Protein AF-A0A2V1DLJ5-F1 (afdb_monomer)

Nearest PDB structures (foldseek):
  7rut-assembly1_D  TM=4.678E-01  e=4.940E+00  Homo sapiens

Solvent-accessible surface area (backbone atoms only — not comparable to full-atom values): 3961 Å² total; per-residue (Å²): 131,88,73,71,91,67,77,81,32,74,46,74,80,46,88,70,36,97,80,21,48,25,41,56,10,42,23,52,11,49,55,49,20,52,58,36,42,68,52,26,50,57,42,13,54,73,77,35,46,56,89,35,74,64,7,48,48,41,60,45,44,25,59,57,50,16,51,51,47,24,64,72,36,51,60

pLDDT: mean 83.33, std 11.79, range [37.31, 94.5]

Foldseek 3Di:
DPDDPQDFDKQAQQPLDPRRIDGPLLSVLVVQLVVLQVVLVVCLVPVVNCPDPVSVVSNCVSNVSSVVSSSVDSD

Structure (mmCIF, N/CA/C/O backbone):
data_AF-A0A2V1DLJ5-F1
#
_entry.id   AF-A0A2V1DLJ5-F1
#
loop_
_atom_site.group_PDB
_atom_site.id
_atom_site.type_symbol
_atom_site.label_atom_id
_atom_site.label_alt_id
_atom_site.label_comp_id
_atom_site.label_asym_id
_atom_site.label_entity_id
_atom_site.label_seq_id
_atom_site.pdbx_PDB_ins_code
_atom_site.Cartn_x
_atom_site.Cartn_y
_atom_site.Cartn_z
_atom_site.occupancy
_atom_site.B_iso_or_equiv
_atom_site.auth_seq_id
_atom_site.auth_comp_id
_atom_site.auth_asym_id
_atom_site.auth_atom_id
_atom_site.pdbx_PDB_model_num
ATOM 1 N N . MET A 1 1 ? 0.028 -22.230 17.003 1.00 37.31 1 MET A N 1
ATOM 2 C CA . MET A 1 1 ? -0.914 -21.422 16.207 1.00 37.31 1 MET A CA 1
ATOM 3 C C . MET A 1 1 ? -0.066 -20.736 15.169 1.00 37.31 1 MET A C 1
ATOM 5 O O . MET A 1 1 ? 0.671 -19.818 15.497 1.00 37.31 1 MET A O 1
ATOM 9 N N . ASP A 1 2 ? -0.045 -21.324 13.986 1.00 41.78 2 ASP A N 1
ATOM 10 C CA . ASP A 1 2 ? 0.792 -20.958 12.855 1.00 41.78 2 ASP A CA 1
ATOM 11 C C . ASP A 1 2 ? 0.402 -19.561 12.359 1.00 41.78 2 ASP A C 1
ATOM 13 O O . ASP A 1 2 ? -0.557 -19.382 11.610 1.00 41.78 2 ASP A O 1
ATOM 17 N N . CYS A 1 3 ? 1.100 -18.544 12.867 1.00 49.78 3 CYS A N 1
ATOM 18 C CA . CYS A 1 3 ? 0.879 -17.154 12.501 1.00 49.78 3 CYS A CA 1
ATOM 19 C C . CYS A 1 3 ? 1.367 -16.945 11.069 1.00 49.78 3 CYS A C 1
ATOM 21 O O . CYS A 1 3 ? 2.568 -16.830 10.822 1.00 49.78 3 CYS A O 1
ATOM 23 N N . ILE A 1 4 ? 0.434 -16.882 10.121 1.00 52.88 4 ILE A N 1
ATOM 24 C CA . ILE A 1 4 ? 0.697 -16.313 8.801 1.00 52.88 4 ILE A CA 1
ATOM 25 C C . ILE A 1 4 ? 1.363 -14.942 9.040 1.00 52.88 4 ILE A C 1
ATOM 27 O O . ILE A 1 4 ? 0.803 -14.151 9.804 1.00 52.88 4 ILE A O 1
ATOM 31 N N . PRO A 1 5 ? 2.522 -14.626 8.432 1.00 56.56 5 PRO A N 1
ATOM 32 C CA . PRO A 1 5 ? 3.199 -13.340 8.599 1.00 56.56 5 PRO A CA 1
ATOM 33 C C . PRO A 1 5 ? 2.468 -12.236 7.818 1.00 56.56 5 PRO A C 1
ATOM 35 O O . PRO A 1 5 ? 3.073 -11.498 7.045 1.00 56.56 5 PRO A O 1
ATOM 38 N N . ILE A 1 6 ? 1.144 -12.144 7.969 1.00 60.56 6 ILE A N 1
ATOM 39 C CA . ILE A 1 6 ? 0.374 -11.009 7.481 1.00 60.56 6 ILE A CA 1
ATOM 40 C C . ILE A 1 6 ? 0.664 -9.861 8.452 1.00 60.56 6 ILE A C 1
ATOM 42 O O . ILE A 1 6 ? 0.382 -9.990 9.645 1.00 60.56 6 ILE A O 1
ATOM 46 N N . PRO A 1 7 ? 1.239 -8.749 7.978 1.00 67.38 7 PRO A N 1
ATOM 47 C CA . PRO A 1 7 ? 1.446 -7.576 8.808 1.00 67.38 7 PRO A CA 1
ATOM 48 C C . PRO A 1 7 ? 0.082 -7.036 9.236 1.00 67.38 7 PRO A C 1
ATOM 50 O O . PRO A 1 7 ? -0.691 -6.559 8.410 1.00 67.38 7 PRO A O 1
ATOM 53 N N . ILE A 1 8 ? -0.220 -7.150 10.529 1.00 81.25 8 ILE A N 1
ATOM 54 C CA . ILE A 1 8 ? -1.420 -6.573 11.135 1.00 81.25 8 ILE A CA 1
ATOM 55 C C . ILE A 1 8 ? -1.088 -5.126 11.486 1.00 81.25 8 ILE A C 1
ATOM 57 O O . ILE A 1 8 ? -0.228 -4.861 12.328 1.00 81.25 8 ILE A O 1
ATOM 61 N N . CYS A 1 9 ? -1.757 -4.186 10.830 1.00 85.31 9 CYS A N 1
ATOM 62 C CA . CYS A 1 9 ? -1.587 -2.765 11.092 1.00 85.31 9 CYS A CA 1
ATOM 63 C C . CYS A 1 9 ? -2.647 -2.298 12.090 1.00 85.31 9 CYS A C 1
ATOM 65 O O . CYS A 1 9 ? -3.828 -2.605 11.943 1.00 85.31 9 CYS A O 1
ATOM 67 N N . PHE A 1 10 ? -2.223 -1.525 13.088 1.00 86.44 10 PHE A N 1
ATOM 68 C CA . PHE A 1 10 ? -3.095 -0.990 14.129 1.00 86.44 10 PHE A CA 1
ATOM 69 C C . PHE A 1 10 ? -2.996 0.534 14.149 1.00 86.44 10 PHE A C 1
ATOM 71 O O . PHE A 1 10 ? -1.921 1.089 14.376 1.00 86.44 10 PHE A O 1
ATOM 78 N N . GLN A 1 11 ? -4.114 1.217 13.918 1.00 83.19 11 GLN A N 1
ATOM 79 C CA . GLN A 1 11 ? -4.205 2.672 13.976 1.00 83.19 11 GLN A CA 1
ATOM 80 C C . GLN A 1 11 ? -4.975 3.084 15.232 1.00 83.19 11 GLN A C 1
ATOM 82 O O . GLN A 1 11 ? -6.189 2.906 15.314 1.00 83.19 11 GLN A O 1
ATOM 87 N N . CYS A 1 12 ? -4.257 3.637 16.209 1.00 85.12 12 CYS A N 1
ATOM 88 C CA . CYS A 1 12 ? -4.822 4.162 17.452 1.00 85.12 12 CYS A CA 1
ATOM 89 C C . CYS A 1 12 ? -5.065 5.677 17.348 1.00 85.12 12 CYS A C 1
ATOM 91 O O . CYS A 1 12 ? -4.351 6.374 16.626 1.00 85.12 12 CYS A O 1
ATOM 93 N N . GLY A 1 13 ? -6.057 6.188 18.079 1.00 81.31 13 GLY A N 1
ATOM 94 C CA . GLY A 1 13 ? -6.375 7.615 18.153 1.00 81.31 13 GLY A CA 1
ATO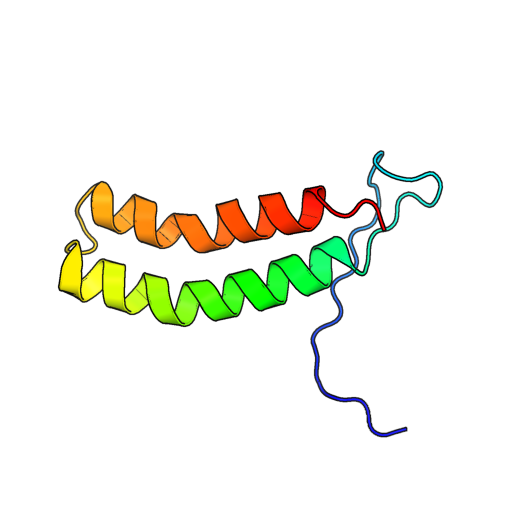M 95 C C . GLY A 1 13 ? -7.283 8.124 17.034 1.00 81.31 13 GLY A C 1
ATOM 96 O O . GLY A 1 13 ? -7.301 9.320 16.769 1.00 81.31 13 GLY A O 1
ATOM 97 N N . THR A 1 14 ? -8.035 7.246 16.366 1.00 82.75 14 THR A N 1
ATOM 98 C CA . THR A 1 14 ? -9.024 7.680 15.367 1.00 82.75 14 THR A CA 1
ATOM 99 C C . THR A 1 14 ? -10.318 8.183 16.028 1.00 82.75 14 THR A C 1
ATOM 101 O O . THR A 1 14 ? -10.687 7.719 17.103 1.00 82.75 14 THR A O 1
ATOM 104 N N . ASP A 1 15 ? -11.046 9.090 15.375 1.00 86.31 15 ASP A N 1
ATOM 105 C CA . ASP A 1 15 ? -12.403 9.521 15.769 1.00 86.31 15 ASP A CA 1
ATOM 106 C C . ASP A 1 15 ? -13.514 8.778 15.004 1.00 86.31 15 ASP A C 1
ATOM 108 O O . ASP A 1 15 ? -14.694 9.084 15.137 1.00 86.31 15 ASP A O 1
ATOM 112 N N . GLN A 1 16 ? -13.145 7.808 14.166 1.00 80.81 16 GLN A N 1
ATOM 113 C CA . GLN A 1 16 ? -14.069 7.128 13.251 1.00 80.81 16 GLN A CA 1
ATOM 114 C C . GLN A 1 16 ? -14.884 6.009 13.922 1.00 80.81 16 GLN A C 1
ATOM 116 O O . GLN A 1 16 ? -15.836 5.506 13.330 1.00 80.81 16 GLN A O 1
ATOM 121 N N . ASN A 1 17 ? -14.512 5.591 15.136 1.00 80.44 17 ASN A N 1
ATOM 122 C CA . ASN A 1 17 ? -15.227 4.584 15.919 1.00 80.44 17 ASN A CA 1
ATOM 123 C C . ASN A 1 17 ? -15.074 4.851 17.430 1.00 80.44 17 ASN A C 1
ATOM 125 O O . ASN A 1 17 ? -14.074 5.445 17.843 1.00 80.44 17 ASN A O 1
ATOM 129 N N . PRO A 1 18 ? -16.020 4.396 18.274 1.00 83.62 18 PRO A N 1
ATOM 130 C CA . PRO A 1 18 ? -15.986 4.643 19.720 1.00 83.62 18 PRO A CA 1
ATOM 131 C C . PRO A 1 18 ? -14.776 4.020 20.433 1.00 83.62 18 PRO A C 1
ATOM 133 O O . PRO A 1 18 ? -14.364 4.520 21.476 1.00 83.62 18 PRO A O 1
ATOM 136 N N . CYS A 1 19 ? -14.177 2.964 19.877 1.00 83.88 19 CYS A N 1
ATOM 137 C CA . CYS A 1 19 ? -12.973 2.329 20.417 1.00 83.88 19 CYS A CA 1
ATOM 138 C C . CYS A 1 19 ? -11.683 3.098 20.079 1.00 83.88 19 CYS A C 1
ATOM 140 O O . CYS A 1 19 ? -10.620 2.753 20.591 1.00 83.88 19 CYS A O 1
ATOM 142 N N . ARG A 1 20 ? -11.753 4.118 19.212 1.00 83.19 20 ARG A N 1
ATOM 143 C CA . ARG A 1 20 ? -10.625 4.909 18.691 1.00 83.19 20 ARG A CA 1
ATOM 144 C C . ARG A 1 20 ? -9.476 4.092 18.103 1.00 83.19 20 ARG A C 1
ATOM 146 O O . ARG A 1 20 ? -8.358 4.589 17.969 1.00 83.19 20 ARG A O 1
ATOM 153 N N . CYS A 1 21 ? -9.756 2.852 17.730 1.00 85.50 21 CYS A N 1
ATOM 154 C CA . CYS A 1 21 ? -8.780 1.890 17.246 1.00 85.50 21 CYS A CA 1
ATOM 155 C C . CYS A 1 21 ? -9.286 1.282 15.945 1.00 85.50 21 CYS A C 1
ATOM 157 O O . CYS A 1 21 ? -10.452 0.902 15.870 1.00 85.50 21 CYS A O 1
ATOM 159 N N . LYS A 1 22 ? -8.422 1.189 14.934 1.00 85.25 22 LYS A N 1
ATOM 160 C CA . LYS A 1 22 ? -8.701 0.468 13.692 1.00 85.25 22 LYS A CA 1
ATOM 161 C C . LYS A 1 22 ? -7.651 -0.592 13.457 1.00 85.25 22 LYS A C 1
ATOM 163 O O . LYS A 1 22 ? -6.460 -0.324 13.620 1.00 85.25 22 LYS A O 1
ATOM 168 N N . VAL A 1 23 ? -8.085 -1.760 13.014 1.00 87.00 23 VAL A N 1
ATOM 169 C CA . VAL A 1 23 ? -7.194 -2.866 12.653 1.00 87.00 23 VAL A CA 1
ATOM 170 C C . VAL A 1 23 ? -7.452 -3.316 11.228 1.00 87.00 23 VAL A C 1
ATOM 172 O O . VAL A 1 23 ? -6.511 -3.526 10.464 1.00 87.00 23 VAL A O 1
ATOM 175 N N . VAL A 1 24 ? -8.721 -3.415 10.832 1.00 87.31 24 VAL A N 1
ATOM 176 C CA . VAL A 1 24 ? -9.096 -3.969 9.528 1.00 87.31 24 VAL A CA 1
ATOM 177 C C . VAL A 1 24 ? -8.782 -2.977 8.417 1.00 87.31 24 VAL A C 1
ATOM 179 O O . VAL A 1 24 ? -8.099 -3.341 7.458 1.00 87.31 24 VAL A O 1
ATOM 182 N N . GLY A 1 25 ? -9.210 -1.719 8.566 1.00 89.12 25 GLY A N 1
ATOM 183 C CA . GLY A 1 25 ? -8.912 -0.658 7.598 1.00 89.12 25 GLY A CA 1
ATOM 184 C C . GLY A 1 25 ? -7.408 -0.506 7.324 1.00 89.12 25 GLY A C 1
ATOM 185 O O . GLY A 1 25 ? -6.992 -0.644 6.170 1.00 89.12 25 GLY A O 1
ATOM 186 N N . PRO A 1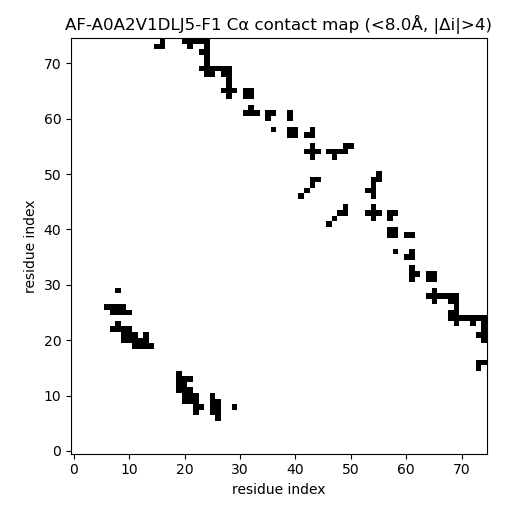 26 ? -6.570 -0.300 8.356 1.00 89.56 26 PRO A N 1
ATOM 187 C CA . PRO A 1 26 ? -5.129 -0.135 8.189 1.00 89.56 26 PRO A CA 1
ATOM 188 C C . PRO A 1 26 ? -4.446 -1.363 7.589 1.00 89.56 26 PRO A C 1
ATOM 190 O O . PRO A 1 26 ? -3.578 -1.220 6.730 1.00 89.56 26 PRO A O 1
ATOM 193 N N . THR A 1 27 ? -4.841 -2.568 8.010 1.00 90.75 27 THR A N 1
ATOM 194 C CA . THR A 1 27 ? -4.245 -3.815 7.506 1.00 90.75 27 THR A CA 1
ATOM 195 C C . THR A 1 27 ? -4.546 -3.998 6.021 1.00 90.75 27 THR A C 1
ATOM 197 O O . THR A 1 27 ? -3.643 -4.268 5.229 1.00 90.75 27 THR A O 1
ATOM 200 N N . LEU A 1 28 ? -5.800 -3.786 5.611 1.00 89.75 28 LEU A N 1
ATOM 201 C CA . LEU A 1 28 ? -6.186 -3.896 4.206 1.00 89.75 28 LEU A CA 1
ATOM 202 C C . LEU A 1 28 ? -5.556 -2.785 3.356 1.00 89.75 28 LEU A C 1
ATOM 204 O O . LEU A 1 28 ? -5.051 -3.058 2.266 1.00 89.75 28 LEU A O 1
ATOM 208 N N . GLY A 1 29 ? -5.525 -1.553 3.873 1.00 90.19 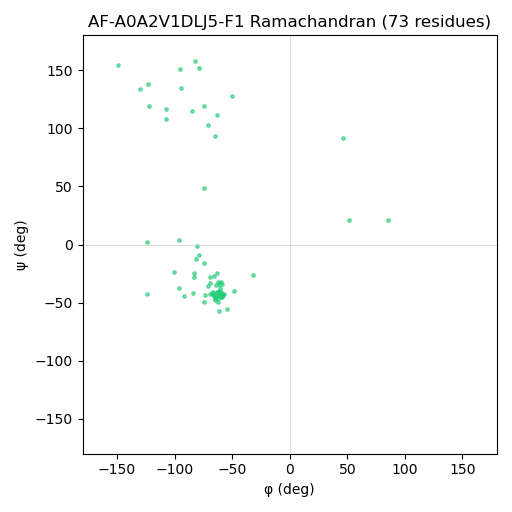29 GLY A N 1
ATOM 209 C CA . GLY A 1 29 ? -4.853 -0.423 3.234 1.00 90.19 29 GLY A CA 1
ATOM 210 C C . GLY A 1 29 ? -3.372 -0.706 2.980 1.00 90.19 29 GLY A C 1
ATOM 211 O O . GLY A 1 29 ? -2.882 -0.455 1.881 1.00 90.19 29 GLY A O 1
ATOM 212 N N . PHE A 1 30 ? -2.672 -1.310 3.943 1.00 90.12 30 PHE A N 1
ATOM 213 C CA . PHE A 1 30 ? -1.269 -1.696 3.799 1.00 90.12 30 PHE A CA 1
ATOM 214 C C . PHE A 1 30 ? -1.056 -2.779 2.732 1.00 90.12 30 PHE A C 1
ATOM 216 O O . PHE A 1 30 ? -0.206 -2.620 1.855 1.00 90.12 30 PHE A O 1
ATOM 223 N N . VAL A 1 31 ? -1.860 -3.847 2.752 1.00 91.44 31 VAL A N 1
ATOM 224 C CA . VAL A 1 31 ? -1.773 -4.936 1.761 1.00 91.44 31 VAL A CA 1
ATOM 225 C C . VAL A 1 31 ? -2.005 -4.411 0.343 1.00 91.44 31 VAL A C 1
ATOM 227 O O . VAL A 1 31 ? -1.244 -4.733 -0.571 1.00 91.44 31 VAL A O 1
ATOM 230 N N . ILE A 1 32 ? -3.014 -3.556 0.157 1.00 91.31 32 ILE A N 1
ATOM 231 C CA . ILE A 1 32 ? -3.309 -2.939 -1.142 1.00 91.31 32 ILE A CA 1
ATOM 232 C C . ILE A 1 32 ? -2.187 -1.992 -1.564 1.00 91.31 32 ILE A C 1
ATOM 234 O O . ILE A 1 32 ? -1.788 -2.018 -2.725 1.00 91.31 32 ILE A O 1
ATOM 238 N N . THR A 1 33 ? -1.629 -1.213 -0.636 1.00 92.31 33 THR A N 1
ATOM 239 C CA . THR A 1 33 ? -0.498 -0.319 -0.925 1.00 92.31 33 THR A CA 1
ATOM 240 C C . THR A 1 33 ? 0.703 -1.105 -1.446 1.00 92.31 33 THR A C 1
ATOM 242 O O . THR A 1 33 ? 1.283 -0.715 -2.456 1.00 92.31 33 THR A O 1
ATOM 245 N N . ILE A 1 34 ? 1.052 -2.240 -0.825 1.00 91.94 34 ILE A N 1
ATOM 246 C CA . ILE A 1 34 ? 2.133 -3.112 -1.318 1.00 91.94 34 ILE A CA 1
ATOM 247 C C . ILE A 1 34 ? 1.801 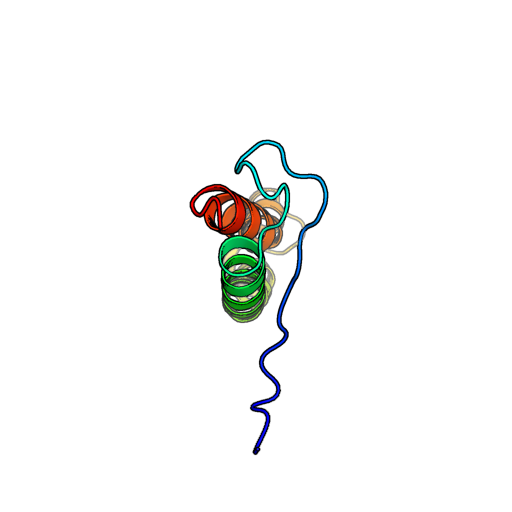-3.656 -2.708 1.00 91.94 34 ILE A C 1
ATOM 249 O O . ILE A 1 34 ? 2.626 -3.556 -3.616 1.00 91.94 34 ILE A O 1
ATOM 253 N N . GLY A 1 35 ? 0.600 -4.211 -2.891 1.00 91.94 35 GLY A N 1
ATOM 254 C CA . GLY A 1 35 ? 0.185 -4.773 -4.177 1.00 91.94 35 GLY A CA 1
ATOM 255 C C . GLY A 1 35 ? 0.237 -3.737 -5.302 1.00 91.94 35 GLY A C 1
ATOM 256 O O . GLY A 1 35 ? 0.770 -4.001 -6.379 1.00 91.94 35 GLY A O 1
ATOM 257 N N . MET A 1 36 ? -0.239 -2.523 -5.030 1.00 91.38 36 MET A N 1
ATOM 258 C CA . MET A 1 36 ? -0.182 -1.418 -5.979 1.00 91.38 36 MET A CA 1
ATOM 259 C C . MET A 1 36 ? 1.235 -0.899 -6.184 1.00 91.38 36 MET A C 1
ATOM 261 O O . MET A 1 36 ? 1.555 -0.548 -7.310 1.00 91.38 36 MET A O 1
ATOM 265 N N . ALA A 1 37 ? 2.099 -0.875 -5.168 1.00 91.94 37 ALA A N 1
ATOM 266 C CA . ALA A 1 37 ? 3.491 -0.457 -5.323 1.00 91.94 37 ALA A CA 1
ATOM 267 C C . ALA A 1 37 ? 4.258 -1.372 -6.293 1.00 91.94 37 ALA A C 1
ATOM 269 O O . ALA A 1 37 ? 4.994 -0.868 -7.142 1.00 91.94 37 ALA A O 1
ATOM 270 N N . ILE A 1 38 ? 4.022 -2.691 -6.240 1.00 93.38 38 ILE A N 1
ATOM 271 C CA . ILE A 1 38 ? 4.624 -3.673 -7.163 1.00 93.38 38 ILE A CA 1
ATOM 272 C C . ILE A 1 38 ? 4.262 -3.369 -8.624 1.00 93.38 38 ILE A C 1
ATOM 274 O O . ILE A 1 38 ? 5.084 -3.577 -9.512 1.00 93.38 38 ILE A O 1
ATOM 278 N N . VAL A 1 39 ? 3.057 -2.852 -8.884 1.00 90.69 39 VAL A N 1
ATOM 279 C CA . VAL A 1 39 ? 2.571 -2.546 -10.243 1.00 90.69 39 VAL A CA 1
ATOM 280 C C . VAL A 1 39 ? 2.873 -1.102 -10.659 1.00 90.69 39 VAL A C 1
ATOM 282 O O . VAL A 1 39 ? 3.322 -0.843 -11.778 1.00 90.69 39 VAL A O 1
ATOM 285 N N . CYS A 1 40 ? 2.647 -0.137 -9.772 1.00 90.94 40 CYS A N 1
ATOM 286 C CA . CYS A 1 40 ? 2.822 1.289 -10.040 1.00 90.94 40 CYS A CA 1
ATOM 287 C C . CYS A 1 40 ? 4.292 1.657 -10.215 1.00 90.94 40 CYS A C 1
ATOM 289 O O . CYS A 1 40 ? 4.598 2.517 -11.036 1.00 90.94 40 CYS A O 1
ATOM 291 N N . TRP A 1 41 ? 5.215 0.992 -9.516 1.00 89.94 41 TRP A N 1
ATOM 292 C CA . TRP A 1 41 ? 6.640 1.260 -9.677 1.00 89.94 41 TRP A CA 1
ATOM 293 C C . TRP A 1 41 ? 7.149 0.976 -11.104 1.00 89.94 41 TRP A C 1
ATOM 295 O O . TRP A 1 41 ? 7.600 1.929 -11.747 1.00 89.94 41 TRP A O 1
ATOM 305 N N . PRO A 1 42 ? 7.017 -0.236 -11.683 1.00 88.81 42 PRO A N 1
ATOM 306 C CA . PRO A 1 42 ? 7.435 -0.476 -13.064 1.00 88.81 42 PRO A CA 1
ATOM 307 C C . PRO A 1 42 ? 6.625 0.349 -14.070 1.00 88.81 42 PRO A C 1
ATOM 309 O O . PRO A 1 42 ? 7.191 0.845 -15.040 1.00 88.81 42 PRO A O 1
ATOM 312 N N . THR A 1 43 ? 5.331 0.579 -13.822 1.00 87.69 43 THR A N 1
ATOM 313 C CA . THR A 1 43 ? 4.491 1.418 -14.696 1.00 87.69 43 THR A CA 1
ATOM 314 C C . THR A 1 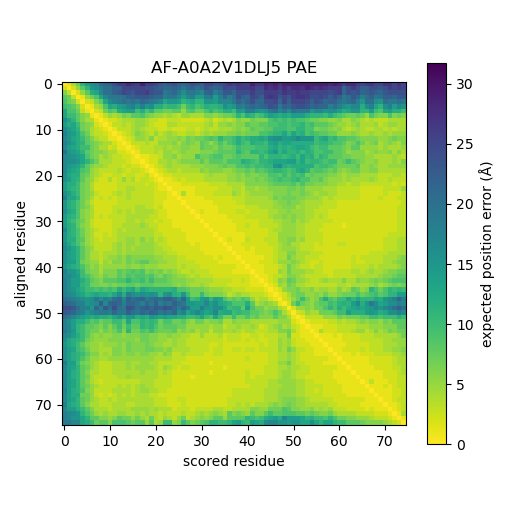43 ? 4.986 2.866 -14.738 1.00 87.69 43 THR A C 1
ATOM 316 O O . THR A 1 43 ? 5.094 3.452 -15.815 1.00 87.69 43 THR A O 1
ATOM 319 N N . SER A 1 44 ? 5.361 3.438 -13.588 1.00 84.06 44 SER A N 1
ATOM 320 C CA . SER A 1 44 ? 5.928 4.790 -13.514 1.00 84.06 44 SER A CA 1
ATOM 321 C C . SER A 1 44 ? 7.248 4.910 -14.282 1.00 84.06 44 SER A C 1
ATOM 323 O O . SER A 1 44 ? 7.521 5.952 -14.880 1.00 84.06 44 SER A O 1
ATOM 325 N N . LEU A 1 45 ? 8.029 3.826 -14.322 1.00 84.75 45 LEU A N 1
ATOM 326 C CA . LEU A 1 45 ? 9.359 3.783 -14.922 1.00 84.75 45 LEU A CA 1
ATOM 327 C C . LEU A 1 45 ? 9.314 3.546 -16.433 1.00 84.75 45 LEU A C 1
ATOM 329 O O . LEU A 1 45 ? 10.035 4.215 -17.169 1.00 84.75 45 LEU A O 1
ATOM 333 N N . LEU A 1 46 ? 8.438 2.651 -16.892 1.00 83.56 46 LEU A N 1
ATOM 334 C CA . LEU A 1 46 ? 8.368 2.211 -18.287 1.00 83.56 46 LEU A CA 1
ATOM 335 C C . LEU A 1 46 ? 7.326 2.968 -19.118 1.00 83.56 46 LEU A C 1
ATOM 337 O O . LEU A 1 46 ? 7.575 3.253 -20.285 1.00 83.56 46 LEU A O 1
ATOM 341 N N . CYS A 1 47 ? 6.170 3.304 -18.539 1.00 80.56 47 CYS A N 1
ATOM 342 C CA . CYS A 1 47 ? 5.053 3.899 -19.282 1.00 80.56 47 CYS A CA 1
ATOM 343 C C . CYS A 1 47 ? 4.962 5.417 -19.112 1.00 80.56 47 CYS A C 1
ATOM 345 O O . CYS A 1 47 ? 4.366 6.094 -19.948 1.00 80.56 47 CYS A O 1
ATOM 347 N N . CYS A 1 48 ? 5.517 5.960 -18.025 1.00 76.56 48 CYS A N 1
ATOM 348 C CA . CYS A 1 48 ? 5.360 7.373 -17.689 1.00 76.56 48 CYS A CA 1
ATOM 349 C C . CYS A 1 48 ? 6.677 8.131 -17.513 1.00 76.56 48 CYS A C 1
ATOM 351 O O . CYS A 1 48 ? 6.599 9.315 -17.216 1.00 76.56 48 CYS A O 1
ATOM 353 N N . CYS A 1 49 ? 7.850 7.510 -17.702 1.00 72.94 49 CYS A N 1
ATOM 354 C CA . CYS A 1 49 ? 9.170 8.108 -17.452 1.00 72.94 49 CYS A CA 1
ATOM 355 C C . CYS A 1 49 ? 9.220 8.838 -16.096 1.00 72.94 49 CYS A C 1
ATOM 357 O O . CYS A 1 49 ? 8.912 10.023 -16.058 1.00 72.94 49 CYS A O 1
ATOM 359 N N . CYS A 1 50 ? 9.625 8.177 -15.002 1.00 62.50 50 CYS A N 1
ATOM 360 C CA . CYS A 1 50 ? 9.597 8.644 -13.593 1.00 62.50 50 CYS A CA 1
ATOM 361 C C . CYS A 1 50 ? 9.781 10.156 -13.297 1.00 62.50 50 CYS A C 1
ATOM 363 O O . CYS A 1 50 ? 9.318 10.633 -12.265 1.00 62.50 50 CYS A O 1
ATOM 365 N N . ALA A 1 51 ? 10.465 10.914 -14.158 1.00 72.31 51 ALA A N 1
ATOM 366 C CA . ALA A 1 51 ? 10.626 12.363 -14.080 1.00 72.31 51 ALA A CA 1
ATOM 367 C C . ALA A 1 51 ? 9.386 13.200 -14.479 1.00 72.31 51 ALA A C 1
ATOM 369 O O . ALA A 1 51 ? 9.350 14.389 -14.156 1.00 72.31 51 ALA A O 1
ATOM 370 N N . THR A 1 52 ? 8.379 12.634 -15.154 1.00 84.12 52 THR A N 1
ATOM 371 C CA . THR A 1 52 ? 7.166 13.369 -15.555 1.00 84.12 52 THR A CA 1
ATOM 372 C C . THR A 1 52 ? 6.141 13.454 -14.423 1.00 84.12 52 THR A C 1
ATOM 374 O O . THR A 1 52 ? 6.110 12.620 -13.513 1.00 84.12 52 THR A O 1
ATOM 377 N N . ASP A 1 53 ? 5.240 14.435 -14.500 1.00 84.75 53 ASP A N 1
ATOM 378 C CA . ASP A 1 53 ? 4.125 14.564 -13.556 1.00 84.75 53 ASP A CA 1
ATOM 379 C C . ASP A 1 53 ? 3.204 13.337 -13.559 1.00 84.75 53 ASP A C 1
ATOM 381 O O . ASP A 1 53 ? 2.675 12.959 -12.514 1.00 84.75 53 ASP A O 1
ATOM 385 N N . ALA A 1 54 ? 3.054 12.669 -14.707 1.00 84.75 54 ALA A N 1
ATOM 386 C CA . ALA A 1 54 ? 2.310 11.418 -14.800 1.00 84.75 54 ALA A CA 1
ATOM 387 C C . ALA A 1 54 ? 2.997 10.298 -13.999 1.00 84.75 54 ALA A C 1
ATOM 389 O O . ALA A 1 54 ? 2.336 9.619 -13.215 1.00 84.75 54 ALA A O 1
ATOM 390 N N . GLY A 1 55 ? 4.322 10.153 -14.121 1.00 83.38 55 GLY A N 1
ATOM 391 C CA . GLY A 1 55 ? 5.095 9.159 -13.370 1.00 83.38 55 GLY A CA 1
ATOM 392 C C . GLY A 1 55 ? 5.021 9.377 -11.858 1.00 83.38 55 GLY A C 1
ATOM 393 O O . GLY A 1 55 ? 4.781 8.430 -11.111 1.00 83.38 55 GLY A O 1
ATOM 394 N N . LYS A 1 56 ? 5.127 10.633 -11.405 1.00 86.44 56 LYS A N 1
ATOM 395 C CA . LYS A 1 56 ? 4.989 10.998 -9.984 1.00 86.44 56 LYS A CA 1
ATOM 396 C C . LYS A 1 56 ? 3.595 10.699 -9.437 1.00 86.44 56 LYS A C 1
ATOM 398 O O . LYS A 1 56 ? 3.482 10.183 -8.330 1.00 86.44 56 LYS A O 1
ATOM 403 N N . LYS A 1 57 ? 2.542 10.975 -10.215 1.00 88.81 57 LYS A N 1
ATOM 404 C CA . LYS A 1 57 ? 1.166 10.624 -9.835 1.00 88.81 57 LYS A CA 1
ATOM 405 C C . LYS A 1 57 ? 0.996 9.119 -9.695 1.00 88.81 57 LYS A C 1
ATOM 407 O O . LYS A 1 57 ? 0.470 8.673 -8.685 1.00 88.81 57 LY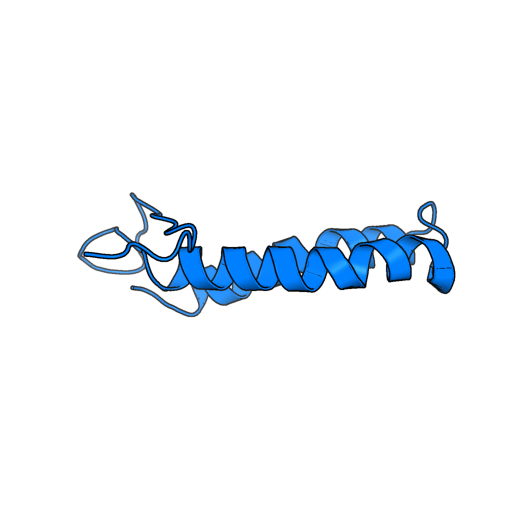S A O 1
ATOM 412 N N . VAL A 1 58 ? 1.494 8.338 -10.654 1.00 89.25 58 VAL A N 1
ATOM 413 C CA . VAL A 1 58 ? 1.437 6.870 -10.582 1.00 89.25 58 VAL A CA 1
ATOM 414 C C . VAL A 1 58 ? 2.190 6.345 -9.359 1.00 89.25 58 VAL A C 1
ATOM 416 O O . VAL A 1 58 ? 1.708 5.429 -8.703 1.00 89.25 58 VAL A O 1
ATOM 419 N N . LEU A 1 59 ? 3.323 6.950 -8.997 1.00 89.6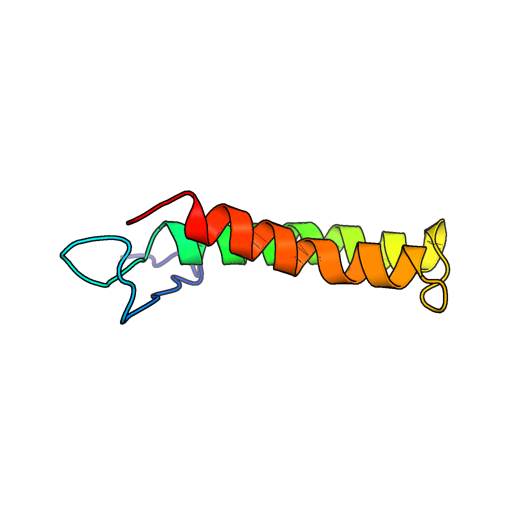9 59 LEU A N 1
ATOM 420 C CA . LEU A 1 59 ? 4.073 6.565 -7.800 1.00 89.69 59 LEU A CA 1
ATOM 421 C C . LEU A 1 59 ? 3.346 6.916 -6.485 1.00 89.69 59 LEU A C 1
ATOM 423 O O . LEU A 1 59 ? 3.553 6.237 -5.483 1.00 89.69 59 LEU A O 1
ATOM 427 N N . ALA A 1 60 ?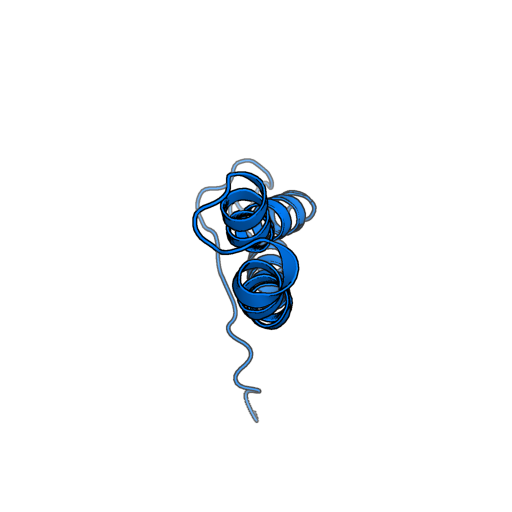 2.505 7.955 -6.481 1.00 92.25 60 ALA A N 1
ATOM 428 C CA . ALA A 1 60 ? 1.717 8.382 -5.320 1.00 92.25 60 ALA A CA 1
ATOM 429 C C . ALA A 1 60 ? 0.406 7.587 -5.138 1.00 92.25 60 ALA A C 1
ATOM 431 O O . ALA A 1 60 ? -0.037 7.385 -4.005 1.00 92.25 60 ALA A O 1
ATOM 432 N N . LEU A 1 61 ? -0.166 7.059 -6.231 1.00 92.69 61 LEU A N 1
ATOM 433 C CA . LEU A 1 61 ? -1.425 6.297 -6.230 1.00 92.69 61 LEU A CA 1
ATOM 434 C C . LEU A 1 61 ? -1.529 5.185 -5.167 1.00 92.69 61 LEU A C 1
ATOM 436 O O . LEU A 1 61 ? -2.615 5.042 -4.596 1.00 92.69 61 LEU A O 1
ATOM 440 N N . PRO A 1 62 ? -0.477 4.390 -4.871 1.00 91.81 62 PRO A N 1
ATOM 441 C CA . PRO A 1 62 ? -0.556 3.353 -3.847 1.00 91.81 62 PRO A CA 1
ATOM 442 C C . PRO A 1 62 ? -0.903 3.915 -2.465 1.00 91.81 62 PRO A C 1
ATOM 444 O O . PRO A 1 62 ? -1.722 3.333 -1.759 1.00 91.81 62 PRO A O 1
ATOM 447 N N . VAL A 1 63 ? -0.320 5.060 -2.095 1.00 92.50 63 VAL A N 1
ATOM 448 C CA . VAL A 1 63 ? -0.534 5.693 -0.786 1.00 92.50 63 VAL A CA 1
ATOM 449 C C . VAL A 1 63 ? -1.918 6.329 -0.716 1.00 92.50 63 VAL A C 1
ATOM 451 O O . VAL A 1 63 ? -2.625 6.150 0.274 1.00 92.50 63 VAL A O 1
ATOM 454 N N . ASP A 1 64 ? -2.337 7.017 -1.778 1.00 94.50 64 ASP A N 1
ATOM 455 C CA . ASP A 1 64 ? -3.668 7.627 -1.848 1.00 94.50 64 ASP A CA 1
ATOM 456 C C . ASP A 1 64 ? -4.769 6.565 -1.745 1.00 94.50 64 ASP A C 1
ATOM 458 O O . ASP A 1 64 ? -5.715 6.700 -0.965 1.00 94.50 64 ASP A O 1
ATOM 462 N N . THR A 1 65 ? -4.606 5.458 -2.473 1.00 92.81 65 THR A N 1
ATOM 463 C CA . THR A 1 65 ? -5.559 4.343 -2.455 1.00 92.81 65 THR A CA 1
ATOM 464 C C . THR A 1 65 ? -5.532 3.611 -1.114 1.00 92.81 65 THR A C 1
ATOM 466 O O . THR A 1 65 ? -6.589 3.320 -0.556 1.00 92.81 65 THR A O 1
ATOM 469 N N . GLY A 1 66 ? -4.348 3.360 -0.547 1.00 92.06 66 GLY A N 1
ATOM 470 C CA . GLY A 1 66 ? -4.201 2.752 0.776 1.00 92.06 66 GLY A CA 1
ATOM 471 C C . GLY A 1 66 ? -4.886 3.563 1.876 1.00 92.06 66 GLY A C 1
ATOM 472 O O . GLY A 1 66 ? -5.608 3.005 2.705 1.00 92.06 66 GLY A O 1
ATOM 473 N N . ASN A 1 67 ? -4.739 4.889 1.839 1.00 91.00 67 ASN A N 1
ATOM 474 C CA . ASN A 1 67 ? -5.422 5.803 2.752 1.00 91.00 67 ASN A CA 1
ATOM 475 C C . ASN A 1 67 ? -6.937 5.810 2.535 1.00 91.00 67 ASN A C 1
ATOM 477 O O . ASN A 1 67 ? -7.690 5.791 3.510 1.00 91.00 67 ASN A O 1
ATOM 481 N N . ALA A 1 68 ? -7.403 5.815 1.285 1.00 92.88 68 ALA A N 1
ATOM 482 C CA . ALA A 1 68 ? -8.829 5.747 0.982 1.00 92.88 68 ALA A CA 1
ATOM 483 C C . ALA A 1 68 ? -9.458 4.460 1.539 1.00 92.88 68 ALA A C 1
ATOM 485 O O . ALA A 1 68 ? -10.490 4.518 2.206 1.00 92.88 68 ALA A O 1
ATOM 486 N N . VAL A 1 69 ? -8.800 3.311 1.354 1.00 90.12 69 VAL A N 1
ATOM 487 C CA . VAL A 1 69 ? -9.268 2.022 1.884 1.00 90.12 69 VAL A CA 1
ATOM 488 C C . VAL A 1 69 ? -9.233 1.996 3.412 1.00 90.12 69 VAL A C 1
ATOM 490 O O . VAL A 1 69 ? -10.208 1.579 4.037 1.00 90.12 69 VAL A O 1
ATOM 493 N N . SER A 1 70 ? -8.152 2.481 4.028 1.00 87.88 70 SER A N 1
ATOM 494 C CA . SER A 1 70 ? -8.033 2.530 5.491 1.00 87.88 70 SER A CA 1
ATOM 495 C C . SER A 1 70 ? -9.118 3.400 6.139 1.00 87.88 70 SER A C 1
ATOM 497 O O . SER A 1 70 ? -9.625 3.099 7.223 1.00 87.88 70 SER A O 1
ATOM 499 N N . ASN A 1 71 ? -9.533 4.467 5.456 1.00 88.12 71 ASN A N 1
ATOM 500 C CA . ASN A 1 71 ? -10.598 5.344 5.930 1.00 88.12 71 ASN A CA 1
ATOM 501 C C . ASN A 1 71 ? -12.006 4.838 5.603 1.00 88.12 71 ASN A C 1
ATOM 503 O O . ASN A 1 71 ? -12.930 5.170 6.341 1.00 88.12 71 ASN A O 1
ATOM 507 N N . ALA A 1 72 ? -12.173 4.007 4.572 1.00 89.06 72 ALA A N 1
ATOM 508 C CA . ALA A 1 72 ? -13.463 3.417 4.219 1.00 89.06 72 ALA A CA 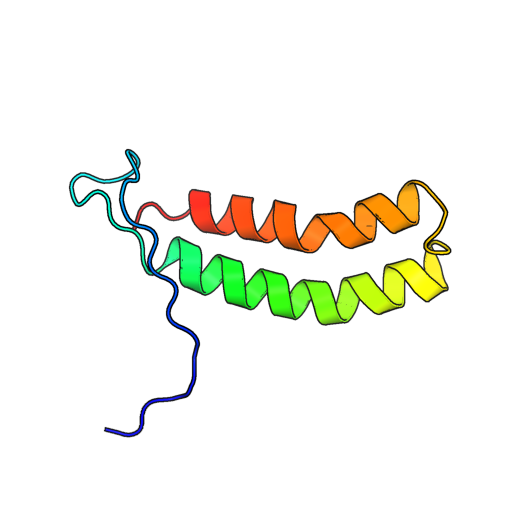1
ATOM 509 C C . ALA A 1 72 ? -13.987 2.440 5.284 1.00 89.06 72 ALA A C 1
ATOM 511 O O . ALA A 1 72 ? -15.197 2.267 5.417 1.00 89.06 72 ALA A O 1
ATOM 512 N N . ILE A 1 73 ? -13.089 1.811 6.053 1.00 85.75 73 ILE A N 1
ATOM 513 C CA . ILE A 1 73 ? -13.448 0.868 7.114 1.00 85.75 73 ILE A CA 1
ATOM 514 C C . ILE A 1 73 ? -13.188 1.527 8.481 1.00 85.75 73 ILE A C 1
ATOM 516 O O . ILE A 1 73 ? -12.046 1.866 8.808 1.00 85.75 73 ILE A O 1
ATOM 520 N N . PRO A 1 74 ? -14.228 1.743 9.307 1.00 76.25 74 PRO A N 1
ATOM 521 C CA . PRO A 1 74 ? -14.070 2.390 10.602 1.00 76.25 74 PRO A CA 1
ATOM 522 C C . PRO A 1 74 ? -13.565 1.447 11.703 1.00 76.25 74 PRO A C 1
ATOM 524 O O . PRO A 1 74 ? -13.377 1.931 12.811 1.00 76.25 74 PRO A O 1
ATOM 527 N N . ILE A 1 75 ? -13.334 0.156 11.436 1.00 73.31 75 ILE A N 1
ATOM 528 C CA . ILE A 1 75 ? -12.915 -0.873 12.412 1.00 73.31 75 ILE A CA 1
ATOM 529 C C . ILE A 1 75 ? -11.503 -1.419 12.159 1.00 73.31 75 ILE A C 1
ATOM 531 O O . ILE A 1 75 ? -10.973 -1.296 11.031 1.00 73.31 75 ILE A O 1
#

Radius of gyration: 15.11 Å; Cα contacts (8 Å, |Δi|>4): 95; chains: 1; bounding box: 27×36×40 Å

Secondary structure (DSSP, 8-state):
----------EES-SSSTT-EESHHHHHHHHHHHHHHHHHHHHHHHTS-TTSHHHHHHHHHHHHHHHHHHHH---

Sequence (75 aa):
MDCIPIPICFQCGTDQNPCRCKVVGPTLGFVITIGMAIVCWPTSLLCCCCATDAGKKVLALPVDTGNAVSNAIPI

Organism: NCBI:txid97972

Mean predicted aligned error: 6.73 Å